Protein AF-A0A1G1YWX7-F1 (afdb_monomer_lite)

Radius of gyration: 15.64 Å; chains: 1; bounding box: 43×34×44 Å

Foldseek 3Di:
DPDDPADFDDLCCLQVPLVVLLQVQPADPVFGFDHSVQFQVVLLRVLRCLLQDDDPNHGPQDDLLLSLLSSLLSQLASVRGPGDSLSSSLSNSQVSLLLRQKGQQAAPVLSVVLSVVSNPDDPVCSVVNSVVSSVSRVVRIDGHDDPDDDDPPPSNVVSVVCPSVVSCVRRVND

Organism: NCBI:txid1797548

pLDDT: mean 87.63, std 16.71, range [35.88, 98.69]

InterPro domains:
  IPR003812 Fido domain [PF02661] (37-97)
  IPR003812 Fido domain [PS51459] (4-135)
  IPR006440 Death on curing protein [PTHR39426] (37-123)
  IPR006440 Death on curing protein [TIGR01550] (60-133)
  IPR036597 Fido-like domain superfamily [SSF140931] (41-107)
  IPR053737 Type II TA System Toxin [G3DSA:1.20.120.1870] (33-140)

Structure (mmCIF, N/CA/C/O backbone):
data_AF-A0A1G1YWX7-F1
#
_entry.id   AF-A0A1G1YWX7-F1
#
loop_
_atom_site.group_PDB
_atom_site.id
_atom_site.type_symbol
_atom_site.label_atom_id
_atom_site.label_alt_id
_atom_site.label_comp_id
_atom_site.label_asym_id
_atom_site.label_entity_id
_atom_site.label_seq_id
_atom_site.pdbx_PDB_ins_code
_atom_site.Cartn_x
_atom_site.Cartn_y
_atom_site.Cartn_z
_atom_site.occupancy
_atom_site.B_iso_or_equiv
_atom_site.auth_seq_id
_atom_site.auth_comp_id
_atom_site.auth_asym_id
_atom_site.auth_atom_id
_atom_site.pdbx_PDB_model_num
ATOM 1 N N . MET A 1 1 ? -17.998 13.483 10.507 1.00 39.47 1 MET A N 1
ATOM 2 C CA . MET A 1 1 ? -18.550 13.203 9.162 1.00 39.47 1 MET A CA 1
ATOM 3 C C . MET A 1 1 ? -19.138 11.802 9.200 1.00 39.47 1 MET A C 1
ATOM 5 O O . MET A 1 1 ? -18.502 10.961 9.825 1.00 39.47 1 MET A O 1
ATOM 9 N N . PRO A 1 2 ? -20.345 11.549 8.667 1.00 38.03 2 PRO A N 1
ATOM 10 C CA . PRO A 1 2 ? -20.932 10.213 8.719 1.00 38.03 2 PRO A CA 1
ATOM 11 C C . PRO A 1 2 ? -20.029 9.238 7.955 1.00 38.03 2 PRO A C 1
ATOM 13 O O . PRO A 1 2 ? -19.512 9.598 6.897 1.00 38.03 2 PRO A O 1
ATOM 16 N N . ASN A 1 3 ? -19.811 8.047 8.523 1.00 43.00 3 ASN A N 1
ATOM 17 C CA . ASN A 1 3 ? -19.071 6.948 7.903 1.00 43.00 3 ASN A CA 1
ATOM 18 C C . ASN A 1 3 ? -19.686 6.646 6.530 1.00 43.00 3 ASN A C 1
ATOM 20 O O . ASN A 1 3 ? -20.721 5.992 6.435 1.00 43.00 3 ASN A O 1
ATOM 24 N N . LEU A 1 4 ? -19.079 7.180 5.471 1.00 55.19 4 LEU A N 1
ATOM 25 C CA . LEU A 1 4 ? -19.334 6.731 4.112 1.00 55.19 4 LEU A CA 1
ATOM 26 C C . LEU A 1 4 ? -18.787 5.302 4.031 1.00 55.19 4 LEU A C 1
ATOM 28 O O . LEU A 1 4 ? -17.641 5.085 4.427 1.00 55.19 4 LEU A O 1
ATOM 32 N N . ASP A 1 5 ? -19.578 4.346 3.545 1.00 79.56 5 ASP A N 1
ATOM 33 C CA . ASP A 1 5 ? -19.101 2.980 3.316 1.00 79.56 5 ASP A CA 1
ATOM 34 C C . ASP A 1 5 ? -17.844 3.024 2.436 1.00 79.56 5 ASP A C 1
ATOM 36 O O . ASP A 1 5 ? -17.905 3.366 1.252 1.00 79.56 5 ASP A O 1
ATOM 40 N N . LEU A 1 6 ? -16.687 2.733 3.033 1.00 89.06 6 LEU A N 1
ATOM 41 C CA . LEU A 1 6 ? -15.422 2.703 2.311 1.00 89.06 6 LEU A CA 1
ATOM 42 C C . LEU A 1 6 ? -15.361 1.451 1.438 1.00 89.06 6 LEU A C 1
ATOM 44 O O . LEU A 1 6 ? -15.707 0.347 1.868 1.00 89.06 6 LEU A O 1
ATOM 48 N N . TYR A 1 7 ? -14.843 1.604 0.225 1.00 93.12 7 TYR A N 1
ATOM 49 C CA . TYR A 1 7 ? -14.465 0.477 -0.615 1.00 93.12 7 TYR A CA 1
ATOM 50 C C . TYR A 1 7 ? -13.090 -0.019 -0.200 1.00 93.12 7 TYR A C 1
ATOM 52 O O . TYR A 1 7 ? -12.165 0.767 -0.008 1.00 93.12 7 TYR A O 1
ATOM 60 N N . TYR A 1 8 ? -12.925 -1.334 -0.113 1.00 95.12 8 TYR A N 1
ATOM 61 C CA . TYR A 1 8 ? -11.657 -1.934 0.280 1.00 95.12 8 TYR A CA 1
ATOM 62 C C . TYR A 1 8 ? -11.104 -2.855 -0.788 1.00 95.12 8 TYR A C 1
ATOM 64 O O . TYR A 1 8 ? -11.834 -3.528 -1.521 1.00 95.12 8 TYR A O 1
ATOM 72 N N . LEU A 1 9 ? -9.776 -2.931 -0.814 1.00 96.69 9 LEU A N 1
ATOM 73 C CA . LEU A 1 9 ? -9.084 -3.899 -1.640 1.00 96.69 9 LEU A CA 1
ATOM 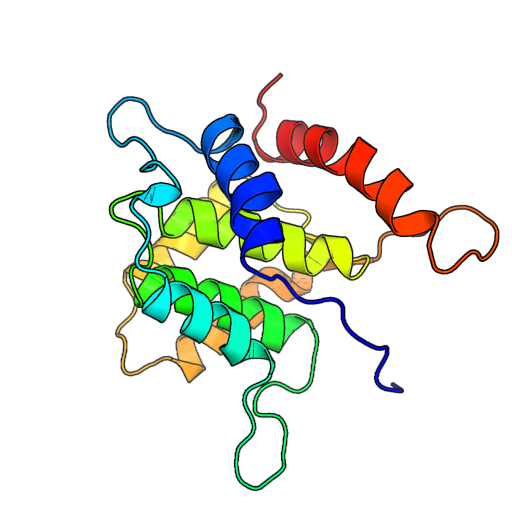74 C C . LEU A 1 9 ? -9.353 -5.324 -1.147 1.00 96.69 9 LEU A C 1
ATOM 76 O O . LEU A 1 9 ? -9.542 -5.587 0.039 1.00 96.69 9 LEU A O 1
ATOM 80 N N . ASN A 1 10 ? -9.381 -6.236 -2.109 1.00 96.50 10 ASN A N 1
ATOM 81 C CA . ASN A 1 10 ? -9.433 -7.676 -1.912 1.00 96.50 10 ASN A CA 1
ATOM 82 C C . ASN A 1 10 ? -8.394 -8.308 -2.851 1.00 96.50 10 ASN A C 1
ATOM 84 O O . ASN A 1 10 ? -7.793 -7.608 -3.672 1.00 96.50 10 ASN A O 1
ATOM 88 N N . LYS A 1 11 ? -8.194 -9.625 -2.764 1.00 97.25 11 LYS A N 1
ATOM 89 C CA . LYS A 1 11 ? -7.207 -10.330 -3.595 1.00 97.25 11 LYS A CA 1
ATOM 90 C C . LYS A 1 11 ? -7.404 -10.102 -5.094 1.00 97.25 11 LYS A C 1
ATOM 92 O O . LYS A 1 11 ? -6.422 -9.828 -5.774 1.00 97.25 11 LYS A O 1
ATOM 97 N N . ASN A 1 12 ? -8.645 -10.088 -5.585 1.00 96.81 12 ASN A N 1
ATOM 98 C CA . ASN A 1 12 ? -8.930 -9.824 -6.999 1.00 96.81 12 ASN A CA 1
ATOM 99 C C . ASN A 1 12 ? -8.484 -8.418 -7.422 1.00 96.81 12 ASN A C 1
ATOM 101 O O . ASN A 1 12 ? -7.965 -8.245 -8.522 1.00 96.81 12 ASN A O 1
ATOM 105 N N . HIS A 1 13 ? -8.645 -7.408 -6.560 1.00 97.19 13 HIS A N 1
ATOM 106 C CA . HIS A 1 13 ? -8.121 -6.067 -6.826 1.00 97.19 13 HIS A CA 1
ATOM 107 C C . HIS A 1 13 ? -6.585 -6.048 -6.857 1.00 97.19 13 HIS A C 1
ATOM 109 O O . HIS A 1 13 ? -5.997 -5.343 -7.678 1.00 97.19 13 HIS A O 1
ATOM 115 N N . ILE A 1 14 ? -5.918 -6.824 -6.000 1.00 98.19 14 ILE A N 1
ATOM 116 C CA . ILE A 1 14 ? -4.455 -6.929 -6.032 1.00 98.19 14 ILE A CA 1
ATOM 117 C C . ILE A 1 14 ? -3.996 -7.630 -7.313 1.00 98.19 14 ILE A C 1
ATOM 119 O O . ILE A 1 14 ? -3.166 -7.080 -8.028 1.00 98.19 14 ILE A O 1
ATOM 123 N N . GLU A 1 15 ? -4.573 -8.784 -7.639 1.00 97.88 15 GLU A N 1
ATOM 124 C CA . GLU A 1 15 ? -4.212 -9.607 -8.797 1.00 97.88 15 GLU A CA 1
ATOM 125 C C . GLU A 1 15 ? -4.483 -8.914 -10.133 1.00 97.88 15 GLU A C 1
ATOM 127 O O . GLU A 1 15 ? -3.648 -8.939 -11.031 1.00 97.88 15 GLU A O 1
ATOM 132 N N . ARG A 1 16 ? -5.658 -8.296 -10.283 1.00 95.88 16 ARG A N 1
ATOM 133 C CA . ARG A 1 16 ? -6.127 -7.803 -11.587 1.00 95.88 16 ARG A CA 1
ATOM 134 C C . ARG A 1 16 ? -5.845 -6.324 -11.819 1.00 95.88 16 ARG A C 1
ATOM 136 O O . ARG A 1 16 ? -5.964 -5.867 -12.953 1.00 95.88 16 ARG A O 1
ATOM 143 N N . ILE A 1 17 ? -5.497 -5.573 -10.771 1.00 95.44 17 ILE A N 1
ATOM 144 C CA . ILE A 1 17 ? -5.296 -4.119 -10.852 1.00 95.44 17 ILE A CA 1
ATOM 145 C C . ILE A 1 17 ? -3.935 -3.727 -10.277 1.00 95.44 17 ILE A C 1
ATOM 147 O O . ILE A 1 17 ? -3.070 -3.281 -11.027 1.00 95.44 17 ILE A O 1
ATOM 151 N N . CYS A 1 18 ? -3.714 -3.897 -8.972 1.00 97.12 18 CYS A N 1
ATOM 152 C CA . CYS A 1 18 ? -2.539 -3.324 -8.302 1.00 97.12 18 CYS A CA 1
ATOM 153 C C . CYS A 1 18 ? -1.228 -3.954 -8.796 1.00 97.12 18 CYS A C 1
ATOM 155 O O . CYS A 1 18 ? -0.300 -3.243 -9.174 1.00 97.12 18 CYS A O 1
ATOM 157 N N . HIS A 1 19 ? -1.163 -5.286 -8.857 1.00 97.88 19 HIS A N 1
ATOM 158 C CA . HIS A 1 19 ? 0.011 -6.014 -9.340 1.00 97.88 19 HIS A CA 1
ATOM 159 C C . HIS A 1 19 ? 0.320 -5.701 -10.818 1.00 97.88 19 HIS A C 1
ATOM 161 O O . HIS A 1 19 ? 1.440 -5.259 -11.081 1.00 97.88 19 HIS A O 1
ATOM 167 N N . PRO A 1 20 ? -0.637 -5.772 -11.768 1.00 96.19 20 PRO A N 1
ATOM 168 C CA . PRO A 1 20 ? -0.401 -5.365 -13.153 1.00 96.19 20 PRO A CA 1
ATOM 169 C C . PRO A 1 20 ? 0.044 -3.910 -13.309 1.00 96.19 20 PRO A C 1
ATOM 171 O O . PRO A 1 20 ? 0.936 -3.628 -14.112 1.00 96.19 20 PRO A O 1
ATOM 174 N N . LEU A 1 21 ? -0.527 -2.976 -12.537 1.00 94.94 21 LEU A N 1
ATOM 175 C CA . LEU A 1 21 ? -0.072 -1.582 -12.526 1.00 94.94 21 LEU A CA 1
ATOM 176 C C . LEU A 1 21 ? 1.376 -1.484 -12.031 1.00 94.94 21 LEU A C 1
ATOM 178 O O . LEU A 1 21 ? 2.180 -0.777 -12.636 1.00 94.94 21 LEU A O 1
ATOM 182 N N . ALA A 1 22 ? 1.742 -2.232 -10.988 1.00 95.75 22 ALA A N 1
ATOM 183 C CA . ALA A 1 22 ? 3.106 -2.241 -10.472 1.00 95.75 22 ALA A CA 1
ATOM 184 C C . ALA A 1 22 ? 4.087 -2.814 -11.505 1.00 95.75 22 ALA A C 1
ATOM 186 O O . ALA A 1 22 ? 5.146 -2.229 -11.727 1.00 95.75 22 ALA A O 1
ATOM 187 N N . VAL A 1 23 ? 3.724 -3.913 -12.174 1.00 95.38 23 VAL A N 1
ATOM 188 C CA . VAL A 1 23 ? 4.531 -4.529 -13.239 1.00 95.38 23 VAL A CA 1
ATOM 189 C C . VAL A 1 23 ? 4.690 -3.584 -14.432 1.00 95.38 23 VAL A C 1
ATOM 191 O O . VAL A 1 23 ? 5.785 -3.423 -14.960 1.00 95.38 23 VAL A O 1
ATOM 194 N N . THR A 1 24 ? 3.620 -2.908 -14.837 1.00 92.94 24 THR A N 1
ATOM 195 C CA . THR A 1 24 ? 3.651 -2.009 -16.000 1.00 92.94 24 THR A CA 1
ATOM 196 C C . THR A 1 24 ? 4.486 -0.759 -15.710 1.00 92.94 24 THR A C 1
ATOM 198 O O . THR A 1 24 ? 5.372 -0.375 -16.478 1.00 92.94 24 THR A O 1
ATOM 201 N N . PHE A 1 25 ? 4.234 -0.117 -14.570 1.00 91.44 25 PHE A N 1
ATOM 202 C CA . PHE A 1 25 ? 4.732 1.231 -14.316 1.00 91.44 25 PHE A CA 1
ATOM 203 C C . PHE A 1 25 ? 5.969 1.274 -13.423 1.00 91.44 25 PHE A C 1
ATOM 205 O O . PHE A 1 25 ? 6.822 2.135 -13.620 1.00 91.44 25 PHE A O 1
ATOM 212 N N . LEU A 1 26 ? 6.149 0.317 -12.513 1.00 92.69 26 LEU A N 1
ATOM 213 C CA . LEU A 1 26 ? 7.190 0.376 -11.478 1.00 92.69 26 LEU A CA 1
ATOM 214 C C . LEU A 1 26 ? 8.216 -0.768 -11.551 1.00 92.69 26 LEU A C 1
ATOM 216 O O . LEU A 1 26 ? 9.125 -0.831 -10.719 1.00 92.69 26 LEU A O 1
ATOM 220 N N . ASN A 1 27 ? 8.090 -1.682 -12.515 1.00 91.62 27 ASN A N 1
ATOM 221 C CA . ASN A 1 27 ? 9.021 -2.796 -12.660 1.00 91.62 27 ASN A CA 1
ATOM 222 C C . ASN A 1 27 ? 10.424 -2.333 -13.078 1.00 91.62 27 ASN A C 1
ATOM 224 O O . ASN A 1 27 ? 10.581 -1.321 -13.765 1.00 91.62 27 ASN A O 1
ATOM 228 N N . LYS A 1 28 ? 11.442 -3.087 -12.653 1.00 90.31 28 LYS A N 1
ATOM 229 C CA . LYS A 1 28 ? 12.858 -2.819 -12.932 1.00 90.31 28 LYS A CA 1
ATOM 230 C C . LYS A 1 28 ? 13.489 -4.066 -13.545 1.00 90.31 28 LYS A C 1
ATOM 232 O O . LYS A 1 28 ? 13.258 -5.157 -13.038 1.00 90.31 28 LYS A O 1
ATOM 237 N N . ILE A 1 29 ? 14.306 -3.895 -14.586 1.00 86.19 29 ILE A N 1
ATOM 238 C CA . ILE A 1 29 ? 14.936 -5.010 -15.321 1.00 86.19 29 ILE A CA 1
ATOM 239 C C . ILE A 1 29 ? 15.781 -5.883 -14.381 1.00 86.19 29 ILE A C 1
ATOM 241 O O . ILE A 1 29 ? 15.609 -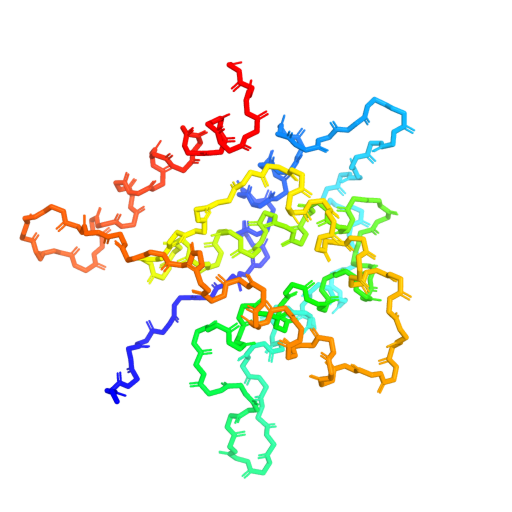7.095 -14.349 1.00 86.19 29 ILE A O 1
ATOM 245 N N . ASN A 1 30 ? 16.621 -5.259 -13.552 1.00 92.88 30 ASN A N 1
ATOM 246 C CA . ASN A 1 30 ? 17.545 -5.971 -12.659 1.00 92.88 30 ASN A CA 1
ATOM 247 C C . ASN A 1 30 ? 16.912 -6.400 -11.322 1.00 92.88 30 ASN A C 1
ATOM 249 O O . ASN A 1 30 ? 17.596 -6.948 -10.467 1.00 92.88 30 ASN A O 1
ATOM 253 N N . ASP A 1 31 ? 15.631 -6.099 -11.105 1.00 92.25 31 ASP A N 1
ATOM 254 C CA . ASP A 1 31 ? 14.926 -6.383 -9.853 1.00 92.25 31 ASP A CA 1
ATOM 255 C C . ASP A 1 31 ? 13.428 -6.589 -10.148 1.00 92.25 31 ASP A C 1
ATOM 257 O O . ASP A 1 31 ? 12.609 -5.717 -9.828 1.00 92.25 31 ASP A O 1
ATOM 261 N N . PRO A 1 32 ? 13.052 -7.679 -10.844 1.00 95.75 32 PRO A N 1
ATOM 262 C CA . PRO A 1 32 ? 11.709 -7.840 -11.382 1.00 95.75 32 PRO A CA 1
ATOM 263 C C . PRO A 1 32 ? 10.684 -8.148 -10.288 1.00 95.75 32 PRO A C 1
ATOM 265 O O . PRO A 1 32 ? 10.925 -8.953 -9.390 1.00 95.75 32 PRO A O 1
ATOM 268 N N . ILE A 1 33 ? 9.499 -7.547 -10.387 1.00 97.44 33 ILE A N 1
ATOM 269 C CA . ILE A 1 33 ? 8.354 -7.894 -9.536 1.00 97.44 33 ILE A CA 1
ATOM 270 C C . ILE A 1 33 ? 7.964 -9.354 -9.800 1.00 97.44 33 ILE A C 1
ATOM 272 O O . ILE A 1 33 ? 7.784 -9.750 -10.951 1.00 97.44 33 ILE A O 1
ATOM 276 N N . SER A 1 34 ? 7.813 -10.152 -8.739 1.00 97.31 34 SER A N 1
ATOM 277 C CA . SER A 1 34 ? 7.439 -11.564 -8.872 1.00 97.31 34 SER A CA 1
ATOM 278 C C . SER A 1 34 ? 6.003 -11.717 -9.372 1.00 97.31 34 SER A C 1
ATOM 280 O O . SER A 1 34 ? 5.152 -10.872 -9.092 1.00 97.31 34 SER A O 1
ATOM 282 N N . ILE A 1 35 ? 5.704 -12.818 -10.061 1.00 96.69 35 ILE A N 1
ATOM 283 C CA . ILE A 1 35 ? 4.336 -13.150 -10.485 1.00 96.69 35 ILE A CA 1
ATOM 284 C C . ILE A 1 35 ? 3.384 -13.260 -9.282 1.00 96.69 35 ILE A C 1
ATOM 286 O O . ILE A 1 35 ? 3.796 -13.652 -8.189 1.00 96.69 35 ILE A O 1
ATOM 290 N N . PHE A 1 36 ? 2.108 -12.914 -9.477 1.00 97.06 36 PHE A N 1
ATOM 291 C CA . PHE A 1 36 ? 1.118 -12.888 -8.393 1.00 97.06 36 PHE A CA 1
ATOM 292 C C . PHE A 1 36 ? 0.897 -14.268 -7.752 1.00 97.06 36 PHE A C 1
ATOM 294 O O . PHE A 1 36 ? 0.761 -14.360 -6.537 1.00 97.06 36 PHE A O 1
ATOM 301 N N . SER A 1 37 ? 0.934 -15.347 -8.540 1.00 96.56 37 SER A N 1
ATOM 302 C CA . SER A 1 37 ? 0.745 -16.721 -8.050 1.00 96.56 37 SER A CA 1
ATOM 303 C C . SER A 1 37 ? 1.821 -17.191 -7.064 1.00 96.56 37 SER A C 1
ATOM 305 O O . SER A 1 37 ? 1.597 -18.161 -6.349 1.00 96.56 37 SER A O 1
ATOM 307 N N . ALA A 1 38 ? 2.963 -16.500 -6.988 1.00 95.38 38 ALA A N 1
ATOM 308 C CA . ALA A 1 38 ? 4.018 -16.768 -6.014 1.00 95.38 38 ALA A CA 1
ATOM 309 C C . ALA A 1 38 ? 3.833 -16.004 -4.685 1.00 95.38 38 ALA A C 1
ATOM 311 O O . ALA A 1 38 ? 4.718 -16.034 -3.831 1.00 95.38 38 ALA A O 1
ATOM 312 N N . ALA A 1 39 ? 2.730 -15.268 -4.516 1.00 96.94 39 ALA A N 1
ATOM 313 C CA . ALA A 1 39 ? 2.437 -14.549 -3.283 1.00 96.94 39 ALA A CA 1
ATOM 314 C C . ALA A 1 39 ? 2.033 -15.498 -2.146 1.00 96.94 39 ALA A C 1
ATOM 316 O O . ALA A 1 39 ? 1.292 -16.462 -2.340 1.00 96.94 39 ALA A O 1
ATOM 317 N N . ASP A 1 40 ? 2.448 -15.164 -0.927 1.00 98.19 40 ASP A N 1
ATOM 318 C CA . ASP A 1 40 ? 1.933 -15.786 0.286 1.00 98.19 40 ASP A CA 1
ATOM 319 C C . ASP A 1 40 ? 0.530 -15.235 0.578 1.00 98.19 40 ASP A C 1
ATOM 321 O O . ASP A 1 40 ? 0.352 -14.120 1.086 1.00 98.19 40 ASP A O 1
ATOM 325 N N . MET A 1 41 ? -0.483 -16.036 0.246 1.00 97.38 41 MET A N 1
ATOM 326 C CA . MET A 1 41 ? -1.885 -15.640 0.375 1.00 97.38 41 MET A CA 1
ATOM 327 C C . MET A 1 41 ? -2.303 -15.390 1.824 1.00 97.38 41 MET A C 1
ATOM 329 O O . MET A 1 41 ? -3.134 -14.517 2.058 1.00 97.38 41 MET A O 1
ATOM 333 N N . LYS A 1 42 ? -1.710 -16.088 2.804 1.00 97.94 42 LYS A N 1
ATOM 334 C C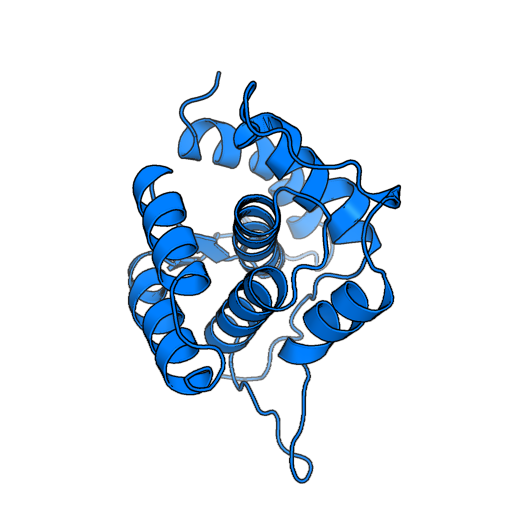A . LYS A 1 42 ? -2.042 -15.876 4.222 1.00 97.94 42 LYS A CA 1
ATOM 335 C C . LYS A 1 42 ? -1.576 -14.498 4.678 1.00 97.94 42 LYS A C 1
ATOM 337 O O . LYS A 1 42 ? -2.328 -13.775 5.330 1.00 97.94 42 LYS A O 1
ATOM 342 N N . LYS A 1 43 ? -0.355 -14.113 4.298 1.00 98.19 43 LYS A N 1
ATOM 343 C CA . LYS A 1 43 ? 0.178 -12.774 4.586 1.00 98.19 43 LYS A CA 1
ATOM 344 C C . LYS A 1 43 ? -0.614 -11.686 3.873 1.00 98.19 43 LYS A C 1
ATOM 346 O O . LYS A 1 43 ? -0.946 -10.679 4.495 1.00 98.19 43 LYS A O 1
ATOM 351 N N . LEU A 1 44 ? -0.948 -11.902 2.600 1.00 98.25 44 LEU A N 1
ATOM 352 C CA . LEU A 1 44 ? -1.725 -10.941 1.822 1.00 98.25 44 LEU A CA 1
ATOM 353 C C . LEU A 1 44 ? -3.125 -10.733 2.415 1.00 98.25 44 LEU A C 1
ATOM 355 O O . LEU A 1 44 ? -3.547 -9.590 2.583 1.00 98.25 44 LEU A O 1
ATOM 359 N N . ASP A 1 45 ? -3.818 -11.812 2.788 1.00 97.88 45 ASP A N 1
ATOM 360 C CA . ASP A 1 45 ? -5.130 -11.736 3.438 1.00 97.88 45 ASP A CA 1
ATOM 361 C C . ASP A 1 45 ? -5.049 -10.989 4.779 1.00 97.88 45 ASP A C 1
ATOM 363 O O . ASP A 1 45 ? -5.894 -10.138 5.064 1.00 97.88 45 ASP A O 1
ATOM 367 N N . ALA A 1 46 ? -4.001 -11.225 5.576 1.00 98.00 46 ALA A N 1
ATOM 368 C CA . ALA A 1 46 ? -3.774 -10.477 6.813 1.00 98.00 46 ALA A CA 1
ATOM 369 C C . ALA A 1 46 ? -3.601 -8.968 6.552 1.00 98.00 46 ALA A C 1
ATOM 371 O O . ALA A 1 46 ? -4.226 -8.150 7.228 1.00 98.00 46 ALA A O 1
ATOM 372 N N . CYS A 1 47 ? -2.815 -8.583 5.540 1.00 98.38 47 CYS A N 1
ATOM 373 C CA . CYS A 1 47 ? -2.637 -7.177 5.166 1.00 98.38 47 CYS A CA 1
ATOM 374 C C . CYS A 1 47 ? -3.940 -6.519 4.692 1.00 98.38 47 CYS A C 1
ATOM 376 O O . CYS A 1 47 ? -4.218 -5.385 5.072 1.00 98.38 47 CYS A O 1
ATOM 378 N N . LEU A 1 48 ? -4.744 -7.215 3.881 1.00 98.19 48 LEU A N 1
ATOM 379 C CA . LEU A 1 48 ? -6.002 -6.692 3.329 1.00 98.19 48 LEU A CA 1
ATOM 380 C C . LEU A 1 48 ? -7.104 -6.525 4.387 1.00 98.19 48 LEU A C 1
ATOM 382 O O . LEU A 1 48 ? -7.981 -5.670 4.237 1.00 98.19 48 LEU A O 1
ATOM 386 N N . ASN A 1 49 ? -7.056 -7.318 5.458 1.00 97.25 49 ASN A N 1
ATOM 387 C CA . ASN A 1 49 ? -7.999 -7.228 6.572 1.00 97.25 49 ASN A CA 1
ATOM 388 C C . ASN A 1 49 ? -7.598 -6.181 7.617 1.00 97.25 49 ASN A C 1
ATOM 390 O O . ASN A 1 49 ? -8.468 -5.653 8.306 1.00 97.25 49 ASN A O 1
ATOM 394 N N . LEU A 1 50 ? -6.313 -5.832 7.709 1.00 96.38 50 LEU A N 1
ATOM 395 C CA . LEU A 1 50 ? -5.801 -4.914 8.726 1.00 96.38 50 LEU A CA 1
ATOM 396 C C . LEU A 1 50 ? -6.483 -3.528 8.745 1.00 96.38 50 LEU A C 1
ATOM 398 O O . LEU A 1 50 ? -6.783 -3.056 9.838 1.00 96.38 50 LEU A O 1
ATOM 402 N N . PRO A 1 51 ? -6.847 -2.892 7.610 1.00 96.88 51 PRO A N 1
ATOM 403 C CA . PRO A 1 51 ? -7.627 -1.648 7.616 1.00 96.88 51 PRO A CA 1
ATOM 404 C C . PRO A 1 51 ? -8.983 -1.737 8.332 1.00 96.88 51 PRO A C 1
ATOM 406 O O . PRO A 1 51 ? -9.556 -0.712 8.686 1.00 96.88 51 PRO A O 1
ATOM 409 N N . ARG A 1 52 ? -9.512 -2.947 8.533 1.00 94.75 52 ARG A N 1
ATOM 410 C CA . ARG A 1 52 ? -10.767 -3.210 9.251 1.00 94.75 52 ARG A CA 1
ATOM 411 C C . ARG A 1 52 ? -10.547 -3.750 10.661 1.00 94.75 52 ARG A C 1
ATOM 413 O O . ARG A 1 52 ? -11.505 -4.173 11.299 1.00 94.75 52 ARG A O 1
ATOM 420 N N . ALA A 1 53 ? -9.304 -3.801 11.132 1.00 94.38 53 ALA A N 1
ATOM 421 C CA . ALA A 1 53 ? -9.008 -4.363 12.436 1.00 94.38 53 ALA A CA 1
ATOM 422 C C . ALA A 1 53 ? -9.713 -3.572 13.543 1.00 94.38 53 ALA A C 1
ATOM 424 O O . ALA A 1 53 ? -9.749 -2.336 13.541 1.00 94.38 53 ALA A O 1
ATOM 425 N N . THR A 1 54 ? -10.252 -4.312 14.506 1.00 92.75 54 THR A N 1
ATOM 426 C CA . THR A 1 54 ? -10.934 -3.769 15.677 1.00 92.75 54 THR A CA 1
ATOM 427 C C . THR A 1 54 ? -10.260 -4.247 16.951 1.00 92.75 54 THR A C 1
ATOM 429 O O . THR A 1 54 ? -9.882 -5.414 17.046 1.00 92.75 54 THR A O 1
ATOM 432 N N . PHE A 1 55 ? -10.194 -3.383 17.958 1.00 89.88 55 PHE A N 1
ATOM 433 C CA . PHE A 1 55 ? -9.755 -3.722 19.307 1.00 89.88 55 PHE A CA 1
ATOM 434 C C . PHE A 1 55 ? -10.820 -3.272 20.309 1.00 89.88 55 PHE A C 1
ATOM 436 O O . PHE A 1 55 ? -11.280 -2.132 20.253 1.00 89.88 55 PHE A O 1
ATOM 443 N N . ASN A 1 56 ? -11.258 -4.174 21.194 1.00 91.62 56 ASN A N 1
ATOM 444 C CA . ASN A 1 56 ? -12.361 -3.934 22.138 1.00 91.62 56 ASN A CA 1
ATOM 445 C C . ASN A 1 56 ? -13.620 -3.337 21.474 1.00 91.62 56 ASN A C 1
ATOM 447 O O . ASN A 1 56 ? -14.213 -2.380 21.970 1.00 91.62 56 ASN A O 1
ATOM 451 N N . GLY A 1 57 ? -13.999 -3.881 20.312 1.00 87.94 57 GLY A N 1
ATOM 452 C CA . GLY A 1 57 ? -15.182 -3.449 19.560 1.00 87.94 57 GLY A CA 1
ATOM 453 C C . GLY A 1 57 ? -15.061 -2.076 18.887 1.00 87.94 57 GLY A C 1
ATOM 454 O O . GLY A 1 57 ? -16.054 -1.574 18.371 1.00 87.94 57 GLY A O 1
ATOM 455 N N . ARG A 1 58 ? -13.871 -1.457 18.877 1.00 87.69 58 ARG A N 1
ATOM 456 C CA . ARG A 1 58 ? -13.611 -0.164 18.226 1.00 87.69 58 ARG A CA 1
ATOM 457 C C . ARG A 1 58 ? -12.656 -0.335 17.054 1.00 87.69 58 ARG A C 1
ATOM 459 O O . ARG A 1 58 ? -11.696 -1.096 17.156 1.00 87.69 58 ARG A O 1
ATOM 466 N N . GLU A 1 59 ? -12.900 0.379 15.959 1.00 91.06 59 GLU A N 1
ATOM 467 C CA . GLU A 1 59 ? -11.970 0.410 14.826 1.00 91.06 59 GLU A CA 1
ATOM 468 C C . GLU A 1 59 ? -10.600 0.937 15.267 1.00 91.06 59 GLU A C 1
ATOM 470 O O . GLU A 1 59 ? -10.505 1.966 15.936 1.00 91.06 59 GLU A O 1
ATOM 475 N N . MET A 1 60 ? -9.530 0.245 14.870 1.00 93.31 60 MET A N 1
ATOM 476 C CA . MET A 1 60 ? -8.155 0.674 15.159 1.00 93.31 60 MET A CA 1
ATOM 477 C C . MET A 1 60 ? -7.695 1.837 14.272 1.00 93.31 60 MET A C 1
ATOM 479 O O . MET A 1 60 ? -6.773 2.572 14.629 1.00 93.31 60 MET A O 1
ATOM 483 N N . TYR A 1 61 ? -8.321 1.997 13.107 1.00 93.75 61 TYR A N 1
ATOM 484 C CA . TYR A 1 61 ? -8.013 3.028 12.120 1.00 93.75 61 TYR A CA 1
ATOM 485 C C . TYR A 1 61 ? -9.327 3.703 11.770 1.00 93.75 61 TYR A C 1
ATOM 487 O O . TYR A 1 61 ? -10.181 3.048 11.193 1.00 93.75 61 TYR A O 1
ATOM 495 N N . SER A 1 62 ? -9.535 4.958 12.154 1.00 90.06 62 SER A N 1
ATOM 496 C CA . SER A 1 62 ? -10.863 5.595 12.140 1.00 90.06 62 SER A CA 1
ATOM 497 C C . SER A 1 62 ? -11.255 6.227 10.805 1.00 90.06 62 SER A C 1
ATOM 499 O O . SER A 1 62 ? -12.427 6.496 10.573 1.00 90.06 62 SER A O 1
ATOM 501 N N . ASP A 1 63 ? -10.296 6.475 9.917 1.00 93.50 63 ASP A N 1
ATOM 502 C CA . ASP A 1 63 ? -10.499 7.249 8.689 1.00 93.50 63 ASP A CA 1
ATOM 503 C C . ASP A 1 63 ? -9.827 6.584 7.477 1.00 93.50 63 ASP A C 1
ATOM 505 O O . ASP A 1 63 ? -9.061 5.628 7.605 1.00 93.50 63 ASP A O 1
ATOM 509 N N . LEU A 1 64 ? -10.135 7.076 6.273 1.00 95.50 64 LEU A N 1
ATOM 510 C CA . LEU A 1 64 ? -9.593 6.531 5.026 1.00 95.50 64 LEU A CA 1
ATOM 511 C C . LEU A 1 64 ? -8.059 6.592 4.976 1.00 95.50 64 LEU A C 1
ATOM 513 O O . LEU A 1 64 ? -7.432 5.647 4.500 1.00 95.50 64 LEU A O 1
ATOM 517 N N . ILE A 1 65 ? -7.453 7.680 5.452 1.00 97.19 65 ILE A N 1
ATOM 518 C CA . ILE A 1 65 ? -6.010 7.915 5.346 1.00 97.19 65 ILE A CA 1
ATOM 519 C C . ILE A 1 65 ? -5.266 6.973 6.294 1.00 97.19 65 ILE A C 1
ATOM 521 O O . ILE A 1 65 ? -4.298 6.334 5.883 1.00 97.19 65 ILE A O 1
ATOM 525 N N . SER A 1 66 ? -5.746 6.799 7.528 1.00 97.19 66 SER A N 1
ATOM 526 C CA . SER A 1 66 ? -5.173 5.835 8.474 1.00 97.19 66 SER A CA 1
ATOM 527 C C . SER A 1 66 ? -5.326 4.388 7.994 1.00 97.19 66 SER A C 1
ATOM 529 O O . SER A 1 66 ? -4.375 3.607 8.095 1.00 97.19 66 SER A O 1
ATOM 531 N N . LYS A 1 67 ? -6.464 4.045 7.377 1.00 98.06 67 LYS A N 1
ATOM 532 C CA . LYS A 1 67 ? -6.698 2.751 6.711 1.00 98.06 67 LYS A CA 1
ATOM 533 C C . LYS A 1 67 ? -5.770 2.527 5.507 1.00 98.06 67 LYS A C 1
ATOM 535 O O . LYS A 1 67 ? -5.259 1.424 5.310 1.00 98.06 67 LYS A O 1
ATOM 540 N N . ALA A 1 68 ? -5.508 3.570 4.723 1.00 98.31 68 ALA A N 1
ATOM 541 C CA . ALA A 1 68 ? -4.616 3.518 3.568 1.00 98.31 68 ALA A CA 1
ATOM 542 C C . ALA A 1 68 ? -3.151 3.356 3.997 1.00 98.31 68 ALA A C 1
ATOM 544 O O . ALA A 1 68 ? -2.423 2.519 3.458 1.00 98.31 68 ALA A O 1
ATOM 545 N 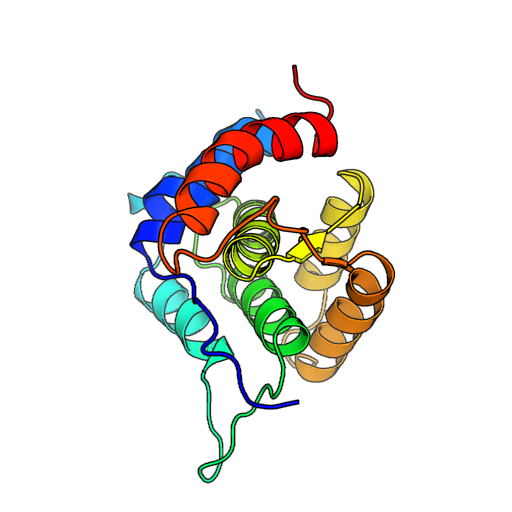N . ALA A 1 69 ? -2.744 4.113 5.018 1.00 98.38 69 ALA A N 1
ATOM 546 C CA . ALA A 1 69 ? -1.404 4.076 5.581 1.00 98.38 69 ALA A CA 1
ATOM 547 C C . ALA A 1 69 ? -1.063 2.697 6.154 1.00 98.38 69 ALA A C 1
ATOM 549 O O . ALA A 1 69 ? 0.017 2.169 5.881 1.00 98.38 69 ALA A O 1
ATOM 550 N N . ILE A 1 70 ? -1.983 2.082 6.906 1.00 98.12 70 ILE A N 1
ATOM 551 C CA . ILE A 1 70 ? -1.710 0.768 7.486 1.00 98.12 70 ILE A CA 1
ATOM 552 C C . ILE A 1 70 ? 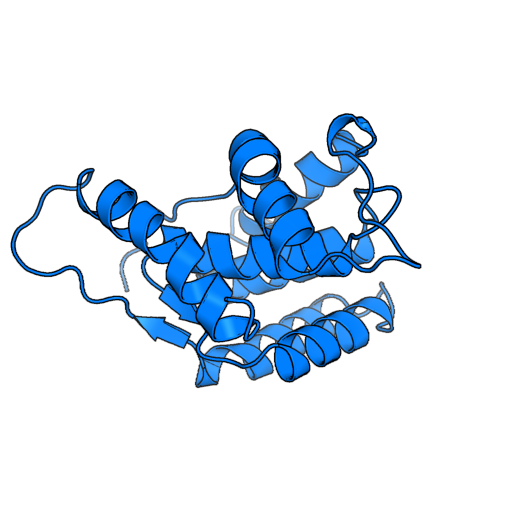-1.669 -0.343 6.429 1.00 98.12 70 ILE A C 1
ATOM 554 O O . ILE A 1 70 ? -0.813 -1.222 6.511 1.00 98.12 70 ILE A O 1
ATOM 558 N N . LEU A 1 71 ? -2.522 -0.283 5.400 1.00 98.69 71 LEU A N 1
ATOM 559 C CA . LEU A 1 71 ? -2.463 -1.227 4.283 1.00 98.69 71 LEU A CA 1
ATOM 560 C C . LEU A 1 71 ? -1.099 -1.166 3.584 1.00 98.69 71 LEU A C 1
ATOM 562 O O . LEU A 1 71 ? -0.465 -2.195 3.346 1.00 98.69 71 LEU A O 1
ATOM 566 N N . TYR A 1 72 ? -0.639 0.053 3.296 1.00 98.62 72 TYR A N 1
ATOM 567 C CA . TYR A 1 72 ? 0.657 0.309 2.679 1.00 98.62 72 TYR A CA 1
ATOM 568 C C . TYR A 1 72 ? 1.814 -0.233 3.524 1.00 98.62 72 TYR A C 1
ATOM 570 O O . TYR A 1 72 ? 2.650 -0.988 3.023 1.00 98.62 72 TYR A O 1
ATOM 578 N N . TYR A 1 73 ? 1.823 0.094 4.819 1.00 98.44 73 TYR A N 1
ATOM 579 C CA . TYR A 1 73 ? 2.804 -0.412 5.777 1.00 98.44 73 TYR A CA 1
ATOM 580 C C . TYR A 1 73 ? 2.848 -1.944 5.795 1.00 98.44 73 TYR A C 1
ATOM 582 O O . TYR A 1 73 ? 3.917 -2.543 5.649 1.00 98.44 73 TYR A O 1
ATOM 590 N N . ALA A 1 74 ? 1.686 -2.585 5.930 1.00 98.00 74 ALA A N 1
ATOM 591 C CA . ALA A 1 74 ? 1.594 -4.023 6.131 1.00 98.00 74 ALA A CA 1
ATOM 592 C C . ALA A 1 74 ? 2.079 -4.816 4.915 1.00 98.00 74 ALA A C 1
ATOM 594 O O . ALA A 1 74 ? 2.840 -5.766 5.085 1.00 98.00 74 ALA A O 1
ATOM 595 N N . ILE A 1 75 ? 1.713 -4.409 3.692 1.00 98.38 75 ILE A N 1
ATOM 596 C CA . ILE A 1 75 ? 2.180 -5.093 2.472 1.00 98.38 75 ILE A CA 1
ATOM 597 C C . ILE A 1 75 ? 3.712 -5.025 2.367 1.00 98.38 75 ILE A C 1
ATOM 599 O O . ILE A 1 75 ? 4.344 -6.015 1.992 1.00 98.38 75 ILE A O 1
ATOM 603 N N . ILE A 1 76 ? 4.322 -3.889 2.733 1.00 98.06 76 ILE A N 1
ATOM 604 C CA . ILE A 1 76 ? 5.783 -3.729 2.724 1.00 98.06 76 ILE A CA 1
ATOM 605 C C . ILE A 1 76 ? 6.439 -4.619 3.781 1.00 98.06 76 ILE A C 1
ATOM 607 O O . ILE A 1 76 ? 7.366 -5.357 3.450 1.00 98.06 76 ILE A O 1
ATOM 611 N N . LYS A 1 77 ? 5.983 -4.547 5.037 1.00 97.25 77 LYS A N 1
ATOM 612 C CA . LYS A 1 77 ? 6.658 -5.198 6.172 1.00 97.25 77 LYS A CA 1
ATOM 613 C C . LYS A 1 77 ? 6.395 -6.695 6.277 1.00 97.25 77 LYS A C 1
ATOM 615 O O . LYS A 1 77 ? 7.269 -7.412 6.753 1.00 97.25 77 LYS A O 1
ATOM 620 N N . ASN A 1 78 ? 5.245 -7.185 5.819 1.00 96.12 78 ASN A N 1
ATOM 621 C CA . ASN A 1 78 ? 4.941 -8.615 5.895 1.00 96.12 78 ASN A CA 1
ATOM 622 C C . ASN A 1 78 ? 5.622 -9.427 4.786 1.00 96.12 78 ASN A C 1
ATOM 624 O O . ASN A 1 78 ? 5.706 -10.650 4.903 1.00 96.12 78 ASN A O 1
ATOM 628 N N . HIS A 1 79 ? 6.141 -8.772 3.738 1.00 94.00 79 HIS A N 1
ATOM 629 C CA . HIS A 1 79 ? 6.743 -9.432 2.578 1.00 94.00 79 HIS A CA 1
ATOM 630 C C . HIS A 1 79 ? 5.791 -10.476 1.965 1.00 94.00 79 HIS A C 1
ATOM 632 O O . HIS A 1 79 ? 6.068 -11.675 1.973 1.00 94.00 79 HIS A O 1
ATOM 638 N N . CYS A 1 80 ? 4.629 -10.017 1.488 1.00 95.19 80 CYS A N 1
ATOM 639 C CA . CYS A 1 80 ? 3.590 -10.880 0.907 1.00 95.19 80 CYS A CA 1
ATOM 640 C C . CYS A 1 80 ? 4.017 -11.520 -0.423 1.00 95.19 80 CYS A C 1
ATOM 642 O O . CYS A 1 80 ? 3.470 -12.540 -0.820 1.00 95.19 80 CYS A O 1
ATOM 644 N N . PHE A 1 81 ? 4.975 -10.915 -1.120 1.00 97.81 81 PHE A N 1
ATOM 645 C CA . PHE A 1 81 ? 5.479 -11.350 -2.419 1.00 97.81 81 PHE A CA 1
ATOM 646 C C . PHE A 1 81 ? 6.966 -11.688 -2.325 1.00 97.81 81 PHE A C 1
ATOM 648 O O . PHE A 1 81 ? 7.688 -11.072 -1.535 1.00 97.81 81 PHE A O 1
ATOM 655 N N . LEU A 1 82 ? 7.443 -12.599 -3.180 1.00 96.69 82 LEU A N 1
ATOM 656 C CA . LEU A 1 82 ? 8.872 -12.922 -3.275 1.00 96.69 82 LEU A CA 1
ATOM 657 C C . LEU A 1 82 ? 9.699 -11.687 -3.641 1.00 96.69 82 LEU A C 1
ATOM 659 O O . LEU A 1 82 ? 10.746 -11.442 -3.050 1.00 96.69 82 LEU A O 1
ATOM 663 N N . ASN A 1 83 ? 9.199 -10.874 -4.577 1.00 97.00 83 ASN A N 1
ATOM 664 C CA . ASN A 1 83 ? 9.811 -9.601 -4.913 1.00 97.00 83 ASN A CA 1
ATOM 665 C C . ASN A 1 83 ? 8.770 -8.542 -5.290 1.00 97.00 83 ASN A C 1
ATOM 667 O O . ASN A 1 83 ? 7.677 -8.839 -5.762 1.00 97.00 83 ASN A O 1
ATOM 671 N N . GLY A 1 84 ? 9.123 -7.271 -5.109 1.00 96.94 84 GLY A N 1
ATOM 672 C CA . GLY A 1 84 ? 8.275 -6.152 -5.513 1.00 96.94 84 GLY A CA 1
ATOM 673 C C . GLY A 1 84 ? 7.321 -5.624 -4.444 1.00 96.94 84 GLY A C 1
ATOM 674 O O . GLY A 1 84 ? 6.553 -4.721 -4.762 1.00 96.94 84 GLY A O 1
ATOM 675 N N . ASN A 1 85 ? 7.414 -6.081 -3.188 1.00 98.25 85 ASN A N 1
ATOM 676 C CA . ASN A 1 85 ? 6.532 -5.665 -2.080 1.00 98.25 85 ASN A CA 1
ATOM 677 C C . ASN A 1 85 ? 6.325 -4.145 -1.994 1.00 98.25 85 ASN A C 1
ATOM 679 O O . ASN A 1 85 ? 5.191 -3.686 -1.958 1.00 98.25 85 ASN A O 1
ATOM 683 N N . LYS A 1 86 ? 7.408 -3.357 -2.066 1.00 98.00 86 LYS A N 1
ATOM 684 C CA . LYS A 1 86 ? 7.348 -1.883 -2.089 1.00 98.00 86 LYS A CA 1
ATOM 685 C C . LYS A 1 86 ? 6.464 -1.343 -3.218 1.00 98.00 86 LYS A C 1
ATOM 687 O O . LYS A 1 86 ? 5.597 -0.518 -2.982 1.00 98.00 86 LYS A O 1
ATOM 692 N N . ARG A 1 87 ? 6.644 -1.850 -4.438 1.00 97.88 87 ARG A N 1
ATOM 693 C CA . ARG A 1 87 ? 5.952 -1.377 -5.650 1.00 97.88 87 ARG A CA 1
ATOM 694 C C . ARG A 1 87 ? 4.487 -1.817 -5.683 1.00 97.88 87 ARG A C 1
ATOM 696 O O . ARG A 1 87 ? 3.617 -1.045 -6.084 1.00 97.88 87 ARG A O 1
ATOM 703 N N . ILE A 1 88 ? 4.204 -3.033 -5.221 1.00 98.31 88 ILE A N 1
ATOM 704 C CA . ILE A 1 88 ? 2.830 -3.529 -5.083 1.00 98.31 88 ILE A CA 1
ATOM 705 C C . ILE A 1 88 ? 2.105 -2.775 -3.962 1.00 98.31 88 ILE A C 1
ATOM 707 O O . ILE A 1 88 ? 0.950 -2.396 -4.134 1.00 98.31 88 ILE A O 1
ATOM 711 N N . ALA A 1 89 ? 2.779 -2.467 -2.852 1.00 98.56 89 ALA A N 1
ATOM 712 C CA . ALA A 1 89 ? 2.217 -1.620 -1.806 1.00 98.56 89 ALA A CA 1
ATOM 713 C C . ALA A 1 89 ? 1.905 -0.212 -2.332 1.00 98.56 89 ALA A C 1
ATOM 715 O O . ALA A 1 89 ? 0.805 0.280 -2.105 1.00 98.56 89 ALA A O 1
ATOM 716 N N . THR A 1 90 ? 2.819 0.414 -3.086 1.00 98.31 90 THR A N 1
ATOM 717 C CA . THR A 1 90 ? 2.616 1.756 -3.666 1.00 98.31 90 THR A CA 1
ATOM 718 C C . THR A 1 90 ? 1.384 1.806 -4.561 1.00 98.31 90 THR A C 1
ATOM 720 O O . THR A 1 90 ? 0.543 2.689 -4.412 1.00 98.31 90 THR A O 1
ATOM 723 N N . THR A 1 91 ? 1.236 0.842 -5.468 1.00 97.88 91 THR A N 1
ATOM 724 C CA . THR A 1 91 ? 0.040 0.774 -6.317 1.00 97.88 91 THR A CA 1
ATOM 725 C C . THR A 1 91 ? -1.217 0.464 -5.513 1.00 97.88 91 THR A C 1
ATOM 727 O O . THR A 1 91 ? -2.246 1.072 -5.774 1.00 97.88 91 THR A O 1
ATOM 730 N N . SER A 1 92 ? -1.138 -0.389 -4.489 1.00 98.44 92 SER A N 1
ATOM 731 C CA . SER A 1 92 ? -2.269 -0.674 -3.595 1.00 98.44 92 SER A CA 1
ATOM 732 C C . SER A 1 92 ? -2.716 0.564 -2.811 1.00 98.44 92 SER A C 1
ATOM 734 O O . SER A 1 92 ? -3.913 0.797 -2.689 1.00 98.44 92 SER A O 1
ATOM 736 N N . LEU A 1 93 ? -1.782 1.393 -2.333 1.00 98.38 93 LEU A N 1
ATOM 737 C CA . LEU A 1 93 ? -2.074 2.672 -1.678 1.00 98.38 93 LEU A CA 1
ATOM 738 C C . LEU A 1 93 ? -2.845 3.607 -2.618 1.00 98.38 93 LEU A C 1
ATOM 740 O O . LEU A 1 93 ? -3.916 4.095 -2.264 1.00 98.38 93 LEU A O 1
ATOM 744 N N . ILE A 1 94 ? -2.319 3.813 -3.828 1.00 96.56 94 ILE A N 1
ATOM 745 C CA . ILE A 1 94 ? -2.931 4.691 -4.833 1.00 96.56 94 ILE A CA 1
ATOM 746 C C . ILE A 1 94 ? -4.317 4.172 -5.221 1.00 96.56 94 ILE A C 1
ATOM 748 O O . ILE A 1 94 ? -5.277 4.934 -5.214 1.00 96.56 94 ILE A O 1
ATOM 752 N N . VAL A 1 95 ? -4.447 2.875 -5.519 1.00 96.19 95 VAL A N 1
ATOM 753 C CA . VAL A 1 95 ? -5.725 2.268 -5.918 1.00 96.19 95 VAL A CA 1
ATOM 754 C C . VAL A 1 95 ? -6.735 2.324 -4.770 1.00 96.19 95 VAL A C 1
ATOM 756 O O . VAL A 1 95 ? -7.900 2.614 -5.019 1.00 96.19 95 VAL A O 1
ATOM 759 N N . PHE A 1 96 ? -6.322 2.099 -3.520 1.00 97.25 96 PHE A N 1
ATOM 760 C CA . PHE A 1 96 ? -7.223 2.178 -2.368 1.00 97.25 96 PHE A CA 1
ATOM 761 C C . PHE A 1 96 ? -7.760 3.599 -2.142 1.00 97.25 96 PHE A C 1
ATOM 763 O O . PHE A 1 96 ? -8.954 3.757 -1.899 1.00 97.25 96 PHE A O 1
ATOM 770 N N . LEU A 1 97 ? -6.929 4.637 -2.292 1.00 95.44 97 LEU A N 1
ATOM 771 C CA . LEU A 1 97 ? -7.407 6.027 -2.293 1.00 95.44 97 LEU A CA 1
ATOM 772 C C . LEU A 1 97 ? -8.349 6.279 -3.481 1.00 95.44 97 LEU A C 1
ATOM 774 O O . LEU A 1 97 ? -9.440 6.826 -3.311 1.00 95.44 97 LEU A O 1
ATOM 778 N N . PHE A 1 98 ? -7.967 5.793 -4.661 1.00 92.94 98 PHE A N 1
ATOM 779 C CA . PHE A 1 98 ? -8.686 6.009 -5.910 1.00 92.94 98 PHE A CA 1
ATOM 780 C C . PHE A 1 98 ? -10.113 5.470 -5.903 1.00 92.94 98 PHE A C 1
ATOM 782 O O . PHE A 1 98 ? -11.051 6.194 -6.234 1.00 92.94 98 PHE A O 1
ATOM 789 N N . ILE A 1 99 ? -10.302 4.219 -5.477 1.00 92.06 99 ILE A N 1
ATOM 790 C CA . ILE A 1 99 ? -11.636 3.606 -5.396 1.00 92.06 99 ILE A CA 1
ATOM 791 C C . ILE A 1 99 ? -12.531 4.274 -4.342 1.00 92.06 99 ILE A C 1
ATOM 793 O O . ILE A 1 99 ? -13.737 4.048 -4.338 1.00 92.06 99 ILE A O 1
ATOM 797 N N . ASN A 1 100 ? -11.952 5.107 -3.471 1.00 92.69 100 ASN A N 1
ATOM 798 C CA . ASN A 1 100 ? -12.660 5.924 -2.491 1.00 92.69 100 ASN A CA 1
ATOM 799 C C . ASN A 1 100 ? -12.794 7.401 -2.921 1.00 92.69 100 ASN A C 1
ATOM 801 O O . ASN A 1 100 ? -13.163 8.237 -2.103 1.00 92.69 100 ASN A O 1
ATOM 805 N N . ASN A 1 101 ? -12.574 7.717 -4.204 1.00 90.94 101 ASN A N 1
ATOM 806 C CA . ASN A 1 101 ? -12.656 9.061 -4.803 1.00 90.94 101 ASN A CA 1
ATOM 807 C C . ASN A 1 101 ? -11.569 10.045 -4.340 1.00 90.94 101 ASN A C 1
ATOM 809 O O . ASN A 1 101 ? -11.781 11.258 -4.353 1.00 90.94 101 ASN A O 1
ATOM 813 N N . TYR A 1 102 ? -10.394 9.541 -3.972 1.00 92.38 102 TYR A N 1
ATOM 814 C CA . TYR A 1 102 ? -9.232 10.365 -3.649 1.00 92.38 102 TYR A CA 1
ATOM 815 C C . TYR A 1 102 ? -8.059 10.051 -4.570 1.00 92.38 102 TYR A C 1
ATOM 817 O O . TYR A 1 102 ? -7.864 8.914 -4.992 1.00 92.38 102 TYR A O 1
ATOM 825 N N . TRP A 1 103 ? -7.248 11.057 -4.867 1.00 92.06 103 TRP A N 1
ATOM 826 C CA . TRP A 1 103 ? -6.012 10.897 -5.623 1.00 92.06 103 TRP A CA 1
ATOM 827 C C . TRP A 1 103 ? -4.829 11.426 -4.828 1.00 92.06 103 TRP A C 1
ATOM 829 O O . TRP A 1 103 ? -4.971 12.381 -4.069 1.00 92.06 103 TRP A O 1
ATOM 839 N N . LEU A 1 104 ? -3.675 10.784 -5.001 1.00 91.94 104 LEU A N 1
ATOM 840 C CA . LEU A 1 104 ? -2.418 11.201 -4.395 1.00 91.94 104 LEU A CA 1
ATOM 841 C C . LEU A 1 104 ? -1.581 11.924 -5.455 1.00 91.94 104 LEU A C 1
ATOM 843 O O . LEU A 1 104 ? -0.979 11.286 -6.319 1.00 91.94 104 LEU A O 1
ATOM 847 N N . GLU A 1 105 ? -1.567 13.251 -5.397 1.00 91.56 105 GLU A N 1
ATOM 848 C CA . GLU A 1 105 ? -0.894 14.117 -6.365 1.00 91.56 105 GLU A CA 1
ATOM 849 C C . GLU A 1 105 ? 0.592 14.276 -6.011 1.00 91.56 105 GLU A C 1
ATOM 851 O O . GLU A 1 105 ? 1.022 15.243 -5.383 1.00 91.56 105 GLU A O 1
ATOM 856 N N . VAL A 1 106 ? 1.386 13.267 -6.373 1.00 91.06 106 VAL A N 1
ATOM 857 C CA . VAL A 1 106 ? 2.830 13.205 -6.105 1.00 91.06 106 VAL A CA 1
ATOM 858 C C . VAL A 1 106 ? 3.589 12.595 -7.282 1.00 91.06 106 VAL A C 1
ATOM 860 O O . VAL A 1 106 ? 3.029 11.850 -8.085 1.00 91.06 106 VAL A O 1
ATOM 863 N N . GLY A 1 107 ? 4.893 12.864 -7.356 1.00 88.69 107 GLY A N 1
ATOM 864 C CA . GLY A 1 107 ? 5.786 12.234 -8.330 1.00 88.69 107 GLY A CA 1
ATOM 865 C C . GLY A 1 107 ? 6.339 10.876 -7.877 1.00 88.69 107 GLY A C 1
ATOM 866 O O . GLY A 1 107 ? 6.340 10.532 -6.693 1.00 88.69 107 GLY A O 1
ATOM 867 N N . GLN A 1 108 ? 6.899 10.119 -8.823 1.00 89.38 108 GLN A N 1
ATOM 868 C CA . GLN A 1 108 ? 7.488 8.799 -8.566 1.00 89.38 108 GLN A CA 1
ATOM 869 C C . GLN A 1 108 ? 8.600 8.799 -7.498 1.00 89.38 108 GLN A C 1
ATOM 871 O O . GLN A 1 108 ? 8.671 7.855 -6.710 1.00 89.38 108 GLN A O 1
ATOM 876 N N . ASN A 1 109 ? 9.444 9.838 -7.439 1.00 92.81 109 ASN A N 1
ATOM 877 C CA . ASN A 1 109 ? 10.530 9.927 -6.450 1.00 92.81 109 ASN A CA 1
ATOM 878 C C . ASN A 1 109 ? 9.989 9.962 -5.017 1.00 92.81 109 ASN A C 1
ATOM 880 O O . ASN A 1 109 ? 10.447 9.200 -4.172 1.00 92.81 109 ASN A O 1
ATOM 884 N N . PHE A 1 110 ? 8.933 10.744 -4.774 1.00 96.12 110 PHE A N 1
ATOM 885 C CA . PHE A 1 110 ? 8.273 10.800 -3.470 1.00 96.12 110 PHE A CA 1
ATOM 886 C C . PHE A 1 110 ? 7.778 9.415 -3.028 1.00 96.12 110 PHE A C 1
ATOM 888 O O . PHE A 1 110 ? 7.993 9.000 -1.891 1.00 96.12 110 PHE A O 1
ATOM 895 N N . LEU A 1 111 ? 7.136 8.672 -3.936 1.00 95.50 111 LEU A N 1
ATOM 896 C CA . LEU A 1 111 ? 6.627 7.330 -3.639 1.00 95.50 111 LEU A CA 1
ATOM 897 C C . LEU A 1 111 ? 7.754 6.331 -3.380 1.00 95.50 111 LEU A C 1
ATOM 899 O O . LEU A 1 111 ? 7.623 5.468 -2.511 1.00 95.50 111 LEU A O 1
ATOM 903 N N . TYR A 1 112 ? 8.853 6.445 -4.128 1.00 94.69 112 TYR A N 1
ATOM 904 C CA . TYR A 1 112 ? 10.044 5.632 -3.925 1.00 94.69 112 TYR A CA 1
ATOM 905 C C . TYR A 1 112 ? 10.654 5.878 -2.541 1.00 94.69 112 TYR A C 1
ATOM 907 O O . TYR A 1 112 ? 10.867 4.918 -1.797 1.00 94.69 112 TYR A O 1
ATOM 915 N N . ASP A 1 113 ? 10.858 7.143 -2.175 1.00 97.44 113 ASP A N 1
ATOM 916 C CA . ASP A 1 113 ? 11.437 7.538 -0.890 1.00 97.44 113 ASP A CA 1
ATOM 917 C C . ASP A 1 113 ? 10.537 7.120 0.275 1.00 97.44 113 ASP A C 1
ATOM 919 O O . ASP A 1 113 ? 11.009 6.550 1.260 1.00 97.44 113 ASP A O 1
ATOM 923 N N . LEU A 1 114 ? 9.219 7.304 0.137 1.00 98.19 114 LEU A N 1
ATOM 924 C CA . LEU A 1 114 ? 8.248 6.850 1.127 1.00 98.19 114 LEU A CA 1
ATOM 925 C C . LEU A 1 114 ? 8.290 5.322 1.299 1.00 98.19 114 LEU A C 1
ATOM 927 O O . LEU A 1 114 ? 8.290 4.824 2.424 1.00 98.19 114 LEU A O 1
ATOM 931 N N . ALA A 1 115 ? 8.347 4.555 0.205 1.00 97.62 115 ALA A N 1
ATOM 932 C CA . ALA A 1 115 ? 8.450 3.093 0.264 1.00 97.62 115 ALA A CA 1
ATOM 933 C C . ALA A 1 115 ? 9.756 2.625 0.909 1.00 97.62 115 ALA A C 1
ATOM 935 O O . ALA A 1 115 ? 9.774 1.624 1.631 1.00 97.62 115 ALA A O 1
ATOM 936 N N . LEU A 1 116 ? 10.851 3.335 0.635 1.00 96.94 116 LEU A N 1
ATOM 937 C CA . LEU A 1 116 ? 12.156 3.045 1.204 1.00 96.94 116 LEU A CA 1
ATOM 938 C C . LEU A 1 116 ? 12.173 3.314 2.711 1.00 96.94 116 LEU A C 1
ATOM 940 O O . LEU A 1 116 ? 12.571 2.424 3.462 1.00 96.94 116 LEU A O 1
ATOM 944 N N . ALA A 1 117 ? 11.654 4.466 3.146 1.00 97.19 117 ALA A N 1
ATOM 945 C CA . ALA A 1 117 ? 11.538 4.828 4.557 1.00 97.19 117 ALA A CA 1
ATOM 946 C C . ALA A 1 117 ? 10.724 3.792 5.349 1.00 97.19 117 ALA A C 1
ATOM 948 O O . ALA A 1 117 ? 11.145 3.343 6.414 1.00 97.19 117 ALA A O 1
ATOM 949 N N . VAL A 1 118 ? 9.590 3.335 4.803 1.00 97.75 118 VAL A N 1
ATOM 950 C CA . VAL A 1 118 ? 8.787 2.282 5.443 1.00 97.75 118 VAL A CA 1
ATOM 951 C C . VAL A 1 118 ? 9.547 0.957 5.494 1.00 97.75 118 VAL A C 1
ATOM 953 O O . VAL A 1 118 ? 9.576 0.308 6.538 1.00 97.75 118 VAL A O 1
ATOM 956 N N . ALA A 1 119 ? 10.194 0.540 4.404 1.00 96.69 119 ALA A N 1
ATOM 957 C CA . ALA A 1 119 ? 10.912 -0.733 4.375 1.00 96.69 119 ALA A CA 1
ATOM 958 C C . ALA A 1 119 ? 12.075 -0.779 5.379 1.00 96.69 119 ALA A C 1
ATOM 960 O O . ALA A 1 119 ? 12.248 -1.796 6.053 1.00 96.69 119 ALA A O 1
ATOM 961 N N . GLN A 1 120 ? 12.818 0.325 5.496 1.00 95.94 120 GLN A N 1
ATOM 962 C CA . GLN A 1 120 ? 13.957 0.474 6.405 1.00 95.94 120 GLN A CA 1
ATOM 963 C C . GLN A 1 120 ? 13.544 0.673 7.870 1.00 95.94 120 GLN A C 1
ATOM 965 O O . GLN A 1 120 ? 14.365 0.468 8.759 1.00 95.94 120 GLN A O 1
ATOM 970 N N . SER A 1 121 ? 12.288 1.036 8.144 1.00 94.62 121 SER A N 1
ATOM 971 C CA . SER A 1 121 ? 11.816 1.223 9.517 1.00 94.62 121 SER A CA 1
ATOM 972 C C . SER A 1 121 ? 11.808 -0.072 10.336 1.00 94.62 121 SER A C 1
ATOM 974 O O . SER A 1 121 ? 11.604 -1.172 9.810 1.00 94.62 121 SER A O 1
ATOM 976 N N . GLU A 1 122 ? 11.966 0.051 11.651 1.00 87.75 122 GLU A N 1
ATOM 977 C CA . GLU A 1 122 ? 11.874 -1.085 12.565 1.00 87.75 122 GLU A CA 1
ATOM 978 C C . GLU A 1 122 ? 10.428 -1.577 12.714 1.00 87.75 122 GLU A C 1
ATOM 980 O O . GLU A 1 122 ? 9.497 -0.794 12.906 1.00 87.75 122 GLU A O 1
ATOM 985 N N . GLY A 1 123 ? 10.229 -2.899 12.691 1.00 77.44 123 GLY A N 1
ATOM 986 C CA . GLY A 1 123 ? 8.888 -3.496 12.772 1.00 77.44 123 GLY A CA 1
ATOM 987 C C . GLY A 1 123 ? 8.135 -3.179 14.070 1.00 77.44 123 GLY A C 1
ATOM 988 O O . GLY A 1 123 ? 6.913 -3.090 14.059 1.00 77.44 123 GLY A O 1
ATOM 989 N N . LYS A 1 124 ? 8.848 -2.941 15.180 1.00 81.25 124 LYS A N 1
ATOM 990 C CA . LYS A 1 124 ? 8.239 -2.614 16.482 1.00 81.25 124 LYS A CA 1
ATOM 991 C C . LYS A 1 124 ? 7.636 -1.204 16.540 1.00 81.25 124 LYS A C 1
ATOM 993 O O . LYS A 1 124 ? 6.852 -0.925 17.437 1.00 81.25 124 LYS A O 1
ATOM 998 N N . ARG A 1 125 ? 7.959 -0.330 15.579 1.00 88.31 125 ARG A N 1
ATOM 999 C CA . ARG A 1 125 ? 7.531 1.081 15.542 1.00 88.31 125 ARG A CA 1
ATOM 1000 C C . ARG A 1 125 ? 6.352 1.316 14.593 1.00 88.31 125 ARG A C 1
ATOM 1002 O O . ARG A 1 125 ? 6.265 2.359 13.951 1.00 88.31 125 ARG A O 1
ATOM 1009 N N . MET A 1 126 ? 5.442 0.344 14.476 1.00 92.25 126 MET A N 1
ATOM 1010 C CA . MET A 1 126 ? 4.310 0.395 13.539 1.00 92.25 126 MET A CA 1
ATOM 1011 C C . MET A 1 126 ? 3.513 1.703 13.632 1.00 92.25 126 MET A C 1
ATOM 1013 O O . MET A 1 126 ? 3.229 2.310 12.602 1.00 92.25 126 MET A O 1
ATOM 1017 N N . ASP A 1 127 ? 3.168 2.158 14.838 1.00 93.00 127 ASP A N 1
ATOM 1018 C CA . ASP A 1 127 ? 2.358 3.369 15.005 1.00 93.00 127 ASP A CA 1
ATOM 1019 C C . ASP A 1 127 ? 3.079 4.641 14.558 1.00 93.00 127 ASP A C 1
ATOM 1021 O O . ASP A 1 127 ? 2.468 5.512 13.937 1.00 93.00 127 ASP A O 1
ATOM 1025 N N . GLU A 1 128 ? 4.386 4.724 14.792 1.00 95.62 128 GLU A N 1
ATOM 1026 C CA . GLU A 1 128 ? 5.206 5.856 14.364 1.00 95.62 128 GLU A CA 1
ATOM 1027 C C . GLU A 1 128 ? 5.364 5.890 12.843 1.00 95.62 128 GLU A C 1
ATOM 1029 O O . GLU A 1 128 ? 5.235 6.943 12.221 1.00 95.62 128 GLU A O 1
ATOM 1034 N N . VAL A 1 129 ? 5.579 4.728 12.221 1.00 96.75 129 VAL A N 1
ATOM 1035 C CA . VAL A 1 129 ? 5.696 4.620 10.761 1.00 96.75 129 VAL A CA 1
ATOM 1036 C C . VAL A 1 129 ? 4.350 4.890 10.093 1.00 96.75 129 VAL A C 1
ATOM 1038 O O . VAL A 1 129 ? 4.293 5.580 9.078 1.00 96.75 129 VAL A O 1
ATOM 1041 N N . LYS A 1 130 ? 3.247 4.416 10.679 1.00 96.75 130 LYS A N 1
ATOM 1042 C CA . LYS A 1 130 ? 1.888 4.756 10.241 1.00 96.75 130 LYS A CA 1
ATOM 1043 C C . LYS A 1 130 ? 1.671 6.267 10.284 1.00 96.75 130 LYS A C 1
ATOM 1045 O O . LYS A 1 130 ? 1.210 6.832 9.296 1.00 96.75 130 LYS A O 1
ATOM 1050 N N . LYS A 1 131 ? 2.039 6.922 11.391 1.00 96.94 131 LYS A N 1
ATOM 1051 C CA . LYS A 1 131 ? 1.951 8.381 11.524 1.00 96.94 131 LYS A CA 1
ATOM 1052 C C . LYS A 1 131 ? 2.799 9.093 10.467 1.00 96.94 131 LYS A C 1
ATOM 1054 O O . LYS A 1 131 ? 2.289 9.986 9.804 1.00 96.94 131 LYS A O 1
ATOM 1059 N N . LEU A 1 132 ? 4.037 8.648 10.239 1.00 97.62 132 LEU A N 1
ATOM 1060 C CA . LEU A 1 132 ? 4.901 9.173 9.177 1.00 97.62 132 LEU A CA 1
ATOM 1061 C C . LEU A 1 132 ? 4.224 9.097 7.803 1.00 97.62 132 LEU A C 1
ATOM 1063 O O . LEU A 1 132 ? 4.260 10.069 7.053 1.00 97.62 132 LEU A O 1
ATOM 1067 N N . ILE A 1 133 ? 3.613 7.956 7.466 1.00 98.38 133 ILE A N 1
ATOM 1068 C CA . ILE A 1 133 ? 2.911 7.787 6.189 1.00 98.38 133 ILE A CA 1
ATOM 1069 C C . ILE A 1 133 ? 1.752 8.782 6.091 1.00 98.38 133 ILE A C 1
ATOM 1071 O O . ILE A 1 133 ? 1.660 9.482 5.087 1.00 98.38 133 ILE A O 1
ATOM 1075 N N . ILE A 1 134 ? 0.908 8.876 7.126 1.00 98.31 134 ILE A N 1
ATOM 1076 C CA . ILE A 1 134 ? -0.229 9.810 7.176 1.00 98.31 134 ILE A CA 1
ATOM 1077 C C . ILE A 1 134 ? 0.253 11.251 6.975 1.00 98.31 134 ILE A C 1
ATOM 1079 O O . ILE A 1 134 ? -0.236 11.934 6.074 1.00 98.31 134 ILE A O 1
ATOM 1083 N N . ASP A 1 135 ? 1.239 11.692 7.759 1.00 98.12 135 ASP A N 1
ATOM 1084 C CA . ASP A 1 135 ? 1.776 13.055 7.714 1.00 98.12 135 ASP A CA 1
ATOM 1085 C C . ASP A 1 135 ? 2.353 13.386 6.329 1.00 98.12 135 ASP A C 1
ATOM 1087 O O . ASP A 1 135 ? 2.195 14.500 5.833 1.00 98.12 135 ASP A O 1
ATOM 1091 N N . LYS A 1 136 ? 2.999 12.410 5.677 1.00 98.06 136 LYS A N 1
ATOM 1092 C CA . LYS A 1 136 ? 3.581 12.580 4.343 1.00 98.06 136 LYS A CA 1
ATOM 1093 C C . LYS A 1 136 ? 2.528 12.648 3.243 1.00 98.06 136 LYS A C 1
ATOM 1095 O O . LYS A 1 136 ? 2.687 13.463 2.346 1.00 98.06 136 LYS A O 1
ATOM 1100 N N . ILE A 1 137 ? 1.491 11.806 3.262 1.00 97.88 137 ILE A N 1
ATOM 1101 C CA . ILE A 1 137 ? 0.538 11.722 2.138 1.00 97.88 137 ILE A CA 1
ATOM 1102 C C . ILE A 1 137 ? -0.615 12.721 2.239 1.00 97.88 137 ILE A C 1
ATOM 1104 O O . ILE A 1 137 ? -1.127 13.146 1.209 1.00 97.88 137 ILE A O 1
ATOM 1108 N N . THR A 1 138 ? -1.018 13.112 3.453 1.00 97.81 138 THR A N 1
ATOM 1109 C CA . THR A 1 138 ? -2.196 13.971 3.678 1.00 97.81 138 THR A CA 1
ATOM 1110 C C . THR A 1 138 ? -2.147 15.294 2.905 1.00 97.81 138 THR A C 1
ATOM 1112 O O . THR A 1 138 ? -3.149 15.619 2.268 1.00 97.81 138 THR A O 1
ATOM 1115 N N . PRO A 1 139 ? -1.017 16.033 2.862 1.00 97.69 139 PRO A N 1
ATOM 1116 C CA . PRO A 1 139 ? -0.932 17.295 2.119 1.00 97.69 139 PRO A CA 1
ATOM 1117 C C . PRO A 1 139 ? -1.117 17.156 0.602 1.00 97.69 139 PRO A C 1
ATOM 1119 O O . PRO A 1 139 ? -1.349 18.152 -0.074 1.00 97.69 139 PRO A O 1
ATOM 1122 N N . HIS A 1 140 ? -0.996 15.938 0.068 1.00 96.00 140 HIS A N 1
ATOM 1123 C CA . HIS A 1 140 ? -1.045 15.648 -1.366 1.00 96.00 140 HIS A CA 1
ATOM 1124 C C . HIS A 1 140 ? -2.321 14.908 -1.784 1.00 96.00 140 HIS A C 1
ATOM 1126 O O . HIS A 1 140 ? -2.438 14.474 -2.930 1.00 96.00 140 HIS A O 1
ATOM 1132 N N . ILE A 1 141 ? -3.264 14.706 -0.859 1.00 94.62 141 ILE A N 1
ATOM 1133 C CA . ILE A 1 141 ? -4.534 14.053 -1.163 1.00 94.62 141 ILE A CA 1
ATOM 1134 C C . ILE A 1 141 ? -5.526 15.085 -1.697 1.00 94.62 141 ILE A C 1
ATOM 1136 O O . ILE A 1 141 ? -5.876 16.047 -1.016 1.00 94.62 141 ILE A O 1
ATOM 1140 N N . ILE A 1 142 ? -6.044 14.823 -2.894 1.00 91.88 142 ILE A N 1
ATOM 1141 C CA . ILE A 1 142 ? -7.105 15.613 -3.520 1.00 91.88 142 ILE A CA 1
ATOM 1142 C C . ILE A 1 142 ? -8.368 14.769 -3.698 1.00 91.88 142 ILE A C 1
ATOM 1144 O O . ILE A 1 142 ? -8.305 13.557 -3.914 1.00 91.88 142 ILE A O 1
ATOM 1148 N N . PHE A 1 143 ? -9.535 15.409 -3.616 1.00 89.62 143 PHE A N 1
ATOM 1149 C CA . PHE A 1 143 ? -10.814 14.758 -3.892 1.00 89.62 143 PHE A CA 1
ATOM 1150 C C . PHE A 1 143 ? -11.112 14.769 -5.394 1.00 89.62 143 PHE A C 1
ATOM 1152 O O . PHE A 1 143 ? -11.089 15.819 -6.041 1.00 89.62 143 PHE A O 1
ATOM 1159 N N . LEU A 1 144 ? -11.448 13.605 -5.942 1.00 82.75 144 LEU A N 1
ATOM 1160 C CA . LEU A 1 144 ? -11.818 13.445 -7.341 1.00 82.75 144 LEU A CA 1
ATOM 1161 C C . LEU A 1 144 ? -13.286 13.856 -7.523 1.00 82.75 144 LEU A C 1
ATOM 1163 O O . LEU A 1 144 ? -14.210 13.140 -7.136 1.00 82.75 144 LEU A O 1
ATOM 1167 N N . LYS A 1 145 ? -13.523 15.043 -8.100 1.00 69.56 145 LYS A N 1
ATOM 1168 C CA . LYS A 1 145 ? -14.882 15.502 -8.421 1.00 69.56 145 LYS A CA 1
ATOM 1169 C C . LYS A 1 145 ? -15.478 14.622 -9.523 1.00 69.56 145 LYS A C 1
ATOM 1171 O O . LYS A 1 145 ? -15.052 14.683 -10.672 1.00 69.56 145 LYS A O 1
ATOM 1176 N N . VAL A 1 146 ? -16.517 13.855 -9.195 1.00 58.12 146 VAL A N 1
ATOM 1177 C CA . VAL A 1 146 ? -17.345 13.178 -10.202 1.00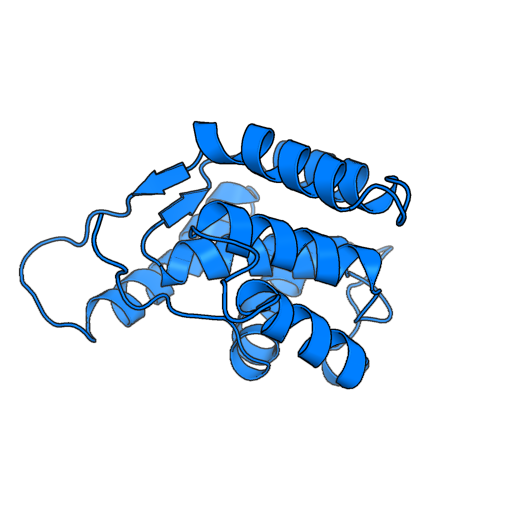 58.12 146 VAL A CA 1
ATOM 1178 C C . VAL A 1 146 ? -18.166 14.242 -10.935 1.00 58.12 146 VAL A C 1
ATOM 1180 O O . VAL A 1 146 ? -18.999 14.916 -10.328 1.00 58.12 146 VAL A O 1
ATOM 1183 N N . GLY A 1 147 ? -17.935 14.416 -12.236 1.00 46.41 147 GLY A N 1
ATOM 1184 C CA . GLY A 1 147 ? -18.784 15.266 -13.068 1.00 46.41 147 GLY A CA 1
ATOM 1185 C C . GLY A 1 147 ? -20.232 14.761 -13.064 1.00 46.41 147 GLY A C 1
ATOM 1186 O O . GLY A 1 147 ? -20.476 13.615 -13.412 1.00 46.41 147 GLY A O 1
ATOM 1187 N N . GLY A 1 148 ? -21.168 15.621 -12.646 1.00 42.19 148 GLY A N 1
ATOM 1188 C CA . GLY A 1 148 ? -22.601 15.602 -12.977 1.00 42.19 148 GLY A CA 1
ATOM 1189 C C . GLY A 1 148 ? -23.397 14.290 -12.835 1.00 42.19 148 GLY A C 1
ATOM 1190 O O . GLY A 1 148 ? -23.352 13.425 -13.696 1.00 42.19 148 GLY A O 1
ATOM 1191 N N . LYS A 1 149 ? -24.300 14.273 -11.843 1.00 35.88 149 LYS A N 1
ATOM 1192 C CA . LYS A 1 149 ? -25.441 13.348 -11.633 1.00 35.88 149 LYS A CA 1
ATOM 1193 C C . LYS A 1 149 ? -25.113 11.904 -11.214 1.00 35.88 149 LYS A C 1
ATOM 1195 O O . LYS A 1 149 ? -24.935 10.995 -12.013 1.00 35.88 149 LYS A O 1
ATOM 1200 N N . SER A 1 150 ? -25.202 11.716 -9.895 1.00 44.88 150 SER A N 1
ATOM 1201 C CA . SER A 1 150 ? -25.731 10.547 -9.175 1.00 44.88 150 SER A CA 1
ATOM 1202 C C . SER A 1 150 ? -26.049 9.304 -10.019 1.00 44.88 150 SER A C 1
ATOM 1204 O O . SER A 1 150 ? -27.155 9.169 -10.533 1.00 44.88 150 SER A O 1
ATOM 1206 N N . ARG A 1 151 ? -25.122 8.341 -10.048 1.00 39.59 151 ARG A N 1
ATOM 1207 C CA . ARG A 1 151 ? -25.439 6.904 -9.993 1.00 39.59 151 ARG A CA 1
ATOM 1208 C C . ARG A 1 151 ? -24.310 6.203 -9.251 1.00 39.59 151 ARG A C 1
ATOM 1210 O O . ARG A 1 151 ? -23.197 6.135 -9.773 1.00 39.59 151 ARG A O 1
ATOM 1217 N N . LYS A 1 152 ? -24.620 5.655 -8.069 1.00 45.69 152 LYS A N 1
ATOM 1218 C CA . LYS A 1 152 ? -23.740 4.938 -7.116 1.00 45.69 152 LYS A CA 1
ATOM 1219 C C . LYS A 1 152 ? -22.903 3.775 -7.702 1.00 45.69 152 LYS A C 1
ATOM 1221 O O . LYS A 1 152 ? -22.209 3.105 -6.953 1.00 45.69 152 LYS A O 1
ATOM 1226 N N . HIS A 1 153 ? -22.958 3.514 -9.008 1.00 39.84 153 HIS A N 1
ATOM 1227 C CA . HIS A 1 153 ? -22.184 2.485 -9.717 1.00 39.84 153 HIS A CA 1
ATOM 1228 C C . HIS A 1 153 ? -21.464 2.995 -10.986 1.00 39.84 153 HIS A C 1
ATOM 1230 O O . HIS A 1 153 ? -20.603 2.300 -11.513 1.00 39.84 153 HIS A O 1
ATOM 1236 N N . SER A 1 154 ? -21.761 4.206 -11.479 1.00 40.22 154 SER A N 1
ATOM 1237 C CA . SER A 1 154 ? -21.184 4.724 -12.740 1.00 40.22 154 SER A CA 1
ATOM 1238 C C . SER A 1 154 ? -19.849 5.460 -12.562 1.00 40.22 154 SER A C 1
ATOM 1240 O O . SER A 1 154 ? -19.019 5.457 -13.469 1.00 40.22 154 SER A O 1
ATOM 1242 N N . GLY A 1 155 ? -19.599 6.030 -11.375 1.00 45.12 155 GLY A N 1
ATOM 1243 C CA . GLY A 1 155 ? -18.355 6.747 -11.075 1.00 45.12 155 GLY A CA 1
ATOM 1244 C C . GLY A 1 155 ? -17.124 5.837 -11.065 1.00 45.12 155 GLY A C 1
ATOM 1245 O O . GLY A 1 155 ? -16.086 6.219 -11.591 1.00 45.12 155 GLY A O 1
ATOM 1246 N N . PHE A 1 156 ? -17.260 4.609 -10.556 1.00 44.59 156 PHE A N 1
ATOM 1247 C CA . PHE A 1 156 ? -16.164 3.641 -10.433 1.00 44.59 156 PHE A CA 1
ATOM 1248 C C . PHE A 1 156 ? -15.558 3.244 -11.791 1.00 44.59 156 PHE A C 1
ATOM 1250 O O . PHE A 1 156 ? -14.340 3.269 -11.954 1.00 44.59 156 PHE A O 1
ATOM 1257 N N . LEU A 1 157 ? -16.398 2.940 -12.789 1.00 45.06 157 LEU A N 1
ATOM 1258 C CA . LEU A 1 157 ? -15.951 2.570 -14.140 1.00 45.06 157 LEU A CA 1
ATOM 1259 C C . LEU A 1 157 ? -15.353 3.758 -14.910 1.00 45.06 157 LEU A C 1
ATOM 1261 O O . LEU A 1 157 ? -14.342 3.587 -15.589 1.00 45.06 157 LEU A O 1
ATOM 1265 N N . PHE A 1 158 ? -15.929 4.960 -14.767 1.00 49.16 158 PHE A N 1
ATOM 1266 C CA . PHE A 1 158 ? -15.390 6.185 -15.377 1.00 49.16 158 PHE A CA 1
ATOM 1267 C C . PHE A 1 158 ? -13.978 6.496 -14.865 1.00 49.16 158 PHE A C 1
ATOM 1269 O O . PHE A 1 158 ? -13.070 6.794 -15.636 1.00 49.16 158 PHE A O 1
ATOM 1276 N N . HIS A 1 159 ? -13.776 6.354 -13.556 1.00 53.69 159 HIS A N 1
ATOM 1277 C CA . HIS A 1 159 ? -12.486 6.575 -12.922 1.00 53.69 159 HIS A CA 1
ATOM 1278 C C . HIS A 1 159 ? -11.478 5.489 -13.342 1.00 53.69 159 HIS A C 1
ATOM 1280 O O . HIS A 1 159 ? -10.357 5.812 -13.728 1.00 53.69 159 HIS A O 1
ATOM 1286 N N . LEU A 1 160 ? -11.866 4.210 -13.400 1.00 56.81 160 LEU A N 1
ATOM 1287 C CA . LEU A 1 160 ? -10.950 3.137 -13.813 1.00 56.81 160 LEU A CA 1
ATOM 1288 C C . LEU A 1 160 ? -10.320 3.364 -15.204 1.00 56.81 160 LEU A C 1
ATOM 1290 O O . LEU A 1 160 ? -9.152 3.025 -15.402 1.00 56.81 160 LEU A O 1
ATOM 1294 N N . GLY A 1 161 ? -11.065 3.969 -16.139 1.00 60.62 161 GLY A N 1
ATOM 1295 C CA . GLY A 1 161 ? -10.560 4.351 -17.464 1.00 60.62 161 GLY A CA 1
ATOM 1296 C C . GLY A 1 161 ? -9.406 5.359 -17.405 1.00 60.62 161 GLY A C 1
ATOM 1297 O O . GLY A 1 161 ? -8.420 5.214 -18.128 1.00 60.62 161 GLY A O 1
ATOM 1298 N N . ASN A 1 162 ? -9.473 6.310 -16.471 1.00 69.44 162 ASN A N 1
ATOM 1299 C CA . ASN A 1 162 ? -8.438 7.323 -16.252 1.00 69.44 162 ASN A CA 1
ATOM 1300 C C . ASN A 1 162 ? -7.294 6.832 -15.354 1.00 69.44 162 ASN A C 1
ATOM 1302 O O . ASN A 1 162 ? -6.217 7.415 -15.368 1.00 69.44 162 ASN A O 1
ATOM 1306 N N . LEU A 1 163 ? -7.469 5.738 -14.606 1.00 76.25 163 LEU A N 1
ATOM 1307 C CA . LEU A 1 163 ? -6.449 5.245 -13.675 1.00 76.25 163 LEU A CA 1
ATOM 1308 C C . LEU A 1 163 ? -5.113 4.964 -14.375 1.00 76.25 163 LEU A C 1
ATOM 1310 O O . LEU A 1 163 ? -4.064 5.393 -13.904 1.00 76.25 163 LEU A O 1
ATOM 1314 N N . LYS A 1 164 ? -5.141 4.283 -15.528 1.00 74.12 164 LYS A N 1
ATOM 1315 C CA . LYS A 1 164 ? -3.920 4.026 -16.311 1.00 74.12 164 LYS A CA 1
ATOM 1316 C C . LYS A 1 164 ? -3.277 5.318 -16.815 1.00 74.12 164 LYS A C 1
ATOM 1318 O O . LYS A 1 164 ? -2.055 5.401 -16.816 1.00 74.12 164 LYS A O 1
ATOM 1323 N N . HIS A 1 165 ? -4.079 6.295 -17.236 1.00 78.31 165 HIS A N 1
ATOM 1324 C CA . HIS A 1 165 ? -3.591 7.601 -17.677 1.00 78.31 165 HIS A CA 1
ATOM 1325 C C . HIS A 1 165 ? -2.893 8.342 -16.531 1.00 78.31 165 HIS A C 1
ATOM 1327 O O . HIS A 1 165 ? -1.734 8.718 -16.658 1.00 78.31 165 HIS A O 1
ATOM 1333 N N . ASN A 1 166 ? -3.536 8.425 -15.369 1.00 76.38 166 ASN A N 1
ATOM 1334 C CA . ASN A 1 166 ? -2.962 9.085 -14.203 1.00 76.38 166 ASN A CA 1
ATOM 1335 C C . ASN A 1 166 ? -1.675 8.380 -13.726 1.00 76.38 166 ASN A C 1
ATOM 1337 O O . ASN A 1 166 ? -0.727 9.031 -13.298 1.00 76.38 166 ASN A O 1
ATOM 1341 N N . PHE A 1 167 ? -1.592 7.047 -13.842 1.00 79.12 167 PHE A N 1
ATOM 1342 C CA . PHE A 1 167 ? -0.354 6.301 -13.571 1.00 79.12 167 PHE A CA 1
ATOM 1343 C C . PHE A 1 167 ? 0.767 6.588 -14.582 1.00 79.12 167 PHE A C 1
ATOM 1345 O O . PHE A 1 167 ? 1.937 6.630 -14.191 1.00 79.12 167 PHE A O 1
ATOM 1352 N N . LYS A 1 168 ? 0.436 6.792 -15.864 1.00 78.38 168 LYS A N 1
ATOM 1353 C CA . LYS A 1 168 ? 1.402 7.234 -16.882 1.00 78.38 168 LYS A CA 1
ATOM 1354 C C . LYS A 1 168 ? 1.983 8.595 -16.525 1.00 78.38 168 LYS A C 1
ATOM 1356 O O . LYS A 1 168 ? 3.202 8.728 -16.497 1.00 78.38 168 LYS A O 1
ATOM 1361 N N . GLU A 1 169 ? 1.133 9.560 -16.185 1.00 77.19 169 GLU A N 1
ATOM 1362 C CA . GLU A 1 169 ? 1.560 10.898 -15.755 1.00 77.19 169 GLU A CA 1
ATOM 1363 C C . GLU A 1 169 ? 2.437 10.834 -14.500 1.00 77.19 169 GLU A C 1
ATOM 1365 O O . GLU A 1 169 ? 3.540 11.375 -14.486 1.00 77.19 169 GLU A O 1
ATOM 1370 N N . LEU A 1 170 ? 2.005 10.078 -13.487 1.00 78.56 170 LEU A N 1
ATOM 1371 C CA . LEU A 1 170 ? 2.718 9.911 -12.218 1.00 78.56 170 LEU A CA 1
ATOM 1372 C C . LEU A 1 170 ? 4.114 9.286 -12.383 1.00 78.56 170 LEU A C 1
ATOM 1374 O O . LEU A 1 170 ? 5.021 9.583 -11.602 1.00 78.56 170 LEU A O 1
ATOM 1378 N N . THR A 1 171 ? 4.298 8.422 -13.386 1.00 75.12 171 THR A N 1
ATOM 1379 C CA . THR A 1 171 ? 5.575 7.732 -13.656 1.00 75.12 171 THR A CA 1
ATOM 1380 C C . THR A 1 171 ? 6.358 8.284 -14.846 1.00 75.12 171 THR A C 1
ATOM 1382 O O . THR A 1 171 ? 7.440 7.784 -15.146 1.00 75.12 171 THR A O 1
ATOM 1385 N N . GLY A 1 172 ? 5.829 9.285 -15.552 1.00 69.81 172 GLY A N 1
ATOM 1386 C CA . GLY A 1 172 ? 6.434 9.824 -16.773 1.00 69.81 172 GLY A CA 1
ATOM 1387 C C . GLY A 1 172 ? 6.558 8.817 -17.928 1.00 69.81 172 GLY A C 1
ATOM 1388 O O . GLY A 1 172 ? 7.303 9.064 -18.876 1.00 69.81 172 GLY A O 1
ATOM 1389 N N . LYS A 1 173 ? 5.865 7.672 -17.868 1.00 70.88 173 LYS A N 1
ATOM 1390 C CA . LYS A 1 173 ? 5.906 6.628 -18.905 1.00 70.88 173 LYS A CA 1
ATOM 1391 C C . LYS A 1 173 ? 4.807 6.878 -19.941 1.00 70.88 173 LYS A C 1
ATOM 1393 O O . LYS A 1 173 ? 3.632 6.871 -19.586 1.00 70.88 173 LYS A O 1
ATOM 1398 N N . LYS A 1 174 ? 5.181 7.084 -21.209 1.00 52.47 174 LYS A N 1
ATOM 1399 C CA . LYS A 1 174 ? 4.239 7.203 -22.340 1.00 52.47 174 LYS A CA 1
ATOM 1400 C C . LYS A 1 174 ? 3.717 5.841 -22.790 1.00 52.47 174 LYS A C 1
ATOM 1402 O O . LYS A 1 174 ? 4.525 4.894 -22.851 1.00 52.47 174 LYS A O 1
#

Secondary structure (DSSP, 8-state):
----------HHHIIIIIHHHIIIII-BTTBPPPPGGGS-HHHHHHHHHGGG-EETTEESS-SHHHHHHHHHHHHHHHT-SSS-HHHHHHHHHHHHHHTTTEEE---HHHHHHHHHHHHHS-GGGHHHHHHHHHHHHGGGEEE----SS--TTHHHHHHHHHHHHHHHHHHT--

Sequence (174 aa):
MPNLDLYYLNKNHIERICHPLAVTFLNKINDPISIFSAADMKKLDACLNLPRATFNGREMYSDLISKAAILYYAIIKNHCFLNGNKRIATTSLIVFLFINNYWLEVGQNFLYDLALAVAQSEGKRMDEVKKLIIDKITPHIIFLKVGGKSRKHSGFLFHLGNLKHNFKELTGKK